Protein AF-A0A3B1B5L2-F1 (afdb_monomer_lite)

Organism: NCBI:txid652676

Sequence (49 aa):
MSQNRKAVLLLSGGLDSTTCAAIAKDQGFDVVGLSFDYGQRHTIELKAA

Structure (mmCIF, N/CA/C/O backbone):
data_AF-A0A3B1B5L2-F1
#
_entry.id   AF-A0A3B1B5L2-F1
#
loop_
_atom_site.group_PDB
_atom_site.id
_atom_site.type_symbol
_atom_site.label_atom_id
_atom_site.label_alt_id
_atom_site.label_comp_id
_atom_site.label_asym_id
_atom_site.label_entity_id
_atom_site.label_seq_id
_atom_site.pdbx_PDB_ins_code
_atom_site.Cartn_x
_atom_site.Cartn_y
_atom_site.Cartn_z
_atom_site.occupancy
_atom_site.B_iso_or_equiv
_atom_site.auth_seq_id
_atom_site.auth_comp_id
_atom_site.auth_asym_id
_atom_site.auth_atom_id
_atom_site.pdbx_PDB_model_num
ATOM 1 N N . MET A 1 1 ? -22.099 12.384 10.235 1.00 50.78 1 MET A N 1
ATOM 2 C CA . MET A 1 1 ? -21.170 11.279 9.926 1.00 50.78 1 MET A CA 1
ATOM 3 C C . MET A 1 1 ? -19.765 11.789 10.170 1.00 50.78 1 MET A C 1
ATOM 5 O O . MET A 1 1 ? -19.428 12.830 9.621 1.00 50.78 1 MET A O 1
ATOM 9 N N . SER A 1 2 ? -19.003 11.148 11.059 1.00 59.38 2 SER A N 1
ATOM 10 C CA . SER A 1 2 ? -17.584 11.473 11.240 1.00 59.38 2 SER A CA 1
ATOM 11 C C . SER A 1 2 ? -16.869 11.131 9.938 1.00 59.38 2 SER A C 1
ATOM 13 O O . SER A 1 2 ? -16.904 9.976 9.522 1.00 59.38 2 SER A O 1
ATOM 15 N N . GLN A 1 3 ? -16.310 12.125 9.252 1.00 70.19 3 GLN A N 1
ATOM 16 C CA . GLN A 1 3 ? -15.526 11.872 8.048 1.00 70.19 3 GLN A CA 1
ATOM 17 C C . GLN A 1 3 ? -14.234 11.174 8.466 1.00 70.19 3 GLN A C 1
ATOM 19 O O . GLN A 1 3 ? -13.419 11.769 9.174 1.00 70.19 3 GLN A O 1
ATOM 24 N N . ASN A 1 4 ? -14.046 9.921 8.046 1.00 78.38 4 ASN A N 1
ATOM 25 C CA . ASN A 1 4 ? -12.759 9.255 8.221 1.00 78.38 4 ASN A CA 1
ATOM 26 C C . ASN A 1 4 ? -11.681 10.074 7.505 1.00 78.38 4 ASN A C 1
ATOM 28 O O . ASN A 1 4 ? -11.860 10.521 6.369 1.00 78.38 4 ASN A O 1
ATOM 32 N N . ARG A 1 5 ? -10.556 10.294 8.188 1.00 92.94 5 ARG A N 1
ATOM 33 C CA . ARG A 1 5 ? -9.410 10.993 7.603 1.00 92.94 5 ARG A CA 1
ATOM 34 C C . ARG A 1 5 ? -8.853 10.117 6.485 1.00 92.94 5 ARG A C 1
ATOM 36 O O . ARG A 1 5 ? -8.517 8.961 6.728 1.00 92.94 5 ARG A O 1
ATOM 43 N N . LYS A 1 6 ? -8.770 10.655 5.270 1.00 94.62 6 LYS A N 1
ATOM 44 C CA . LYS A 1 6 ? -8.187 9.935 4.133 1.00 94.62 6 LYS A CA 1
ATOM 45 C C . LYS A 1 6 ? -6.666 9.949 4.221 1.00 94.62 6 LYS A C 1
ATOM 47 O O . LYS A 1 6 ? -6.085 10.984 4.545 1.00 94.62 6 LYS A O 1
ATOM 52 N N . ALA A 1 7 ? -6.039 8.825 3.899 1.00 95.44 7 ALA A N 1
ATOM 53 C CA . ALA A 1 7 ? -4.590 8.701 3.786 1.00 95.44 7 ALA A CA 1
ATOM 54 C C . ALA A 1 7 ? -4.229 8.038 2.456 1.00 95.44 7 ALA A C 1
ATOM 56 O O . ALA A 1 7 ? -4.782 6.996 2.117 1.00 95.44 7 ALA A O 1
ATOM 57 N N . VAL A 1 8 ? -3.290 8.629 1.716 1.00 95.75 8 VAL A N 1
ATOM 58 C CA . VAL A 1 8 ? -2.680 7.981 0.548 1.00 95.75 8 VAL A CA 1
ATOM 59 C C . VAL A 1 8 ? -1.402 7.300 1.011 1.00 95.75 8 VAL A C 1
ATOM 61 O O . VAL A 1 8 ? -0.549 7.949 1.616 1.00 95.75 8 VAL A O 1
ATOM 64 N N . LEU A 1 9 ? -1.279 6.004 0.740 1.00 94.62 9 LEU A N 1
ATOM 65 C CA . LEU A 1 9 ? -0.145 5.196 1.168 1.00 94.62 9 LEU A CA 1
ATOM 66 C C . LEU A 1 9 ? 0.574 4.616 -0.042 1.00 94.62 9 LEU A C 1
ATOM 68 O O . LEU A 1 9 ? -0.039 3.956 -0.878 1.00 94.62 9 LEU A O 1
ATOM 72 N N . LEU A 1 10 ? 1.882 4.857 -0.116 1.00 94.06 10 LEU A N 1
ATOM 73 C CA . LEU A 1 10 ? 2.719 4.254 -1.143 1.00 94.06 10 LEU A CA 1
ATOM 74 C C . LEU A 1 10 ? 2.986 2.795 -0.778 1.00 94.06 10 LEU A C 1
ATOM 76 O O . LEU A 1 10 ? 3.687 2.518 0.196 1.00 94.06 10 LEU A O 1
ATOM 80 N N . LEU A 1 11 ? 2.410 1.878 -1.547 1.00 92.25 11 LEU A N 1
ATOM 81 C CA . LEU A 1 11 ? 2.554 0.443 -1.347 1.00 92.25 11 LEU A CA 1
ATOM 82 C C . LEU A 1 11 ? 3.625 -0.083 -2.297 1.00 92.25 11 LEU A C 1
ATOM 84 O O . LEU A 1 11 ? 3.481 -0.055 -3.515 1.00 92.25 11 LEU A O 1
ATOM 88 N N . SER A 1 12 ? 4.734 -0.548 -1.726 1.00 88.06 12 SER A N 1
ATOM 89 C CA . SER A 1 12 ? 5.801 -1.199 -2.490 1.00 88.06 12 SER A CA 1
ATOM 90 C C . SER A 1 12 ? 5.690 -2.720 -2.464 1.00 88.06 12 SER A C 1
ATOM 92 O O . SER A 1 12 ? 6.491 -3.381 -3.105 1.00 88.06 12 SER A O 1
ATOM 94 N N . GLY A 1 13 ? 4.769 -3.288 -1.678 1.00 84.69 13 GLY A N 1
ATOM 95 C CA . GLY A 1 13 ? 4.727 -4.725 -1.380 1.00 84.69 13 GLY A CA 1
ATOM 96 C C . GLY A 1 13 ? 5.782 -5.174 -0.354 1.00 84.69 13 GLY A C 1
ATOM 97 O O . GLY A 1 13 ? 5.824 -6.343 0.020 1.00 84.69 13 GLY A O 1
ATOM 98 N N . GLY A 1 14 ? 6.625 -4.255 0.135 1.00 88.81 14 GLY A N 1
ATOM 99 C CA . GLY A 1 14 ? 7.605 -4.515 1.190 1.00 88.81 14 GLY A CA 1
ATOM 100 C C . GLY A 1 14 ? 7.020 -4.426 2.605 1.00 88.81 14 GLY A C 1
ATOM 101 O O . GLY A 1 14 ? 5.956 -3.830 2.824 1.00 88.81 14 GLY A O 1
ATOM 102 N N .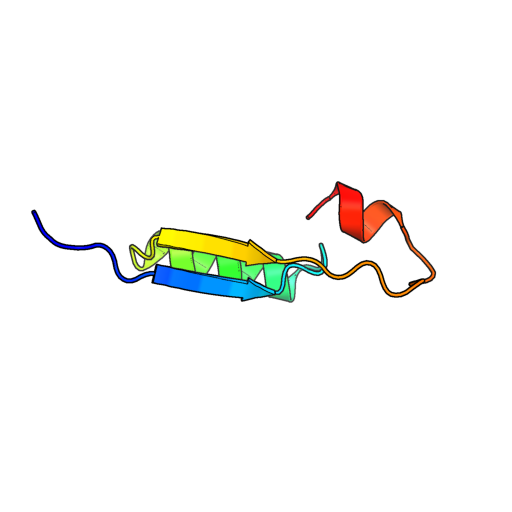 LEU A 1 15 ? 7.760 -4.967 3.580 1.00 92.44 15 LEU A N 1
ATOM 103 C CA . LEU A 1 15 ? 7.386 -5.005 5.001 1.00 92.44 15 LEU A CA 1
ATOM 104 C C . LEU A 1 15 ? 7.017 -3.622 5.553 1.00 92.44 15 LEU A C 1
ATOM 106 O O . LEU A 1 15 ? 5.977 -3.478 6.195 1.00 92.44 15 LEU A O 1
ATOM 110 N N . ASP A 1 16 ? 7.831 -2.608 5.267 1.00 94.62 16 ASP A N 1
ATOM 111 C CA . ASP A 1 16 ? 7.648 -1.260 5.811 1.00 94.62 16 ASP A CA 1
ATOM 112 C C . ASP A 1 16 ? 6.336 -0.638 5.321 1.00 94.62 16 ASP A C 1
ATOM 114 O O . ASP A 1 16 ? 5.521 -0.179 6.120 1.00 94.62 16 ASP A O 1
ATOM 118 N N . SER A 1 17 ? 6.083 -0.694 4.007 1.00 93.50 17 SER A N 1
ATOM 119 C CA . SER A 1 17 ? 4.852 -0.153 3.414 1.00 93.50 17 SER A CA 1
ATOM 120 C C . SER A 1 17 ? 3.596 -0.873 3.920 1.00 93.50 17 SER A C 1
ATOM 122 O O . SER A 1 17 ? 2.587 -0.232 4.217 1.00 93.50 17 SER A O 1
ATOM 124 N N . THR A 1 18 ? 3.690 -2.190 4.126 1.00 93.75 18 THR A N 1
ATOM 125 C CA . THR A 1 18 ? 2.598 -3.020 4.657 1.00 93.75 18 THR A CA 1
ATOM 126 C C . THR A 1 18 ? 2.334 -2.719 6.135 1.00 93.75 18 THR A C 1
ATOM 128 O O . THR A 1 18 ? 1.184 -2.613 6.562 1.00 93.75 18 THR A O 1
ATOM 131 N N . THR A 1 19 ? 3.393 -2.516 6.920 1.00 96.50 19 THR A N 1
ATOM 132 C CA . THR A 1 19 ? 3.294 -2.160 8.342 1.00 96.50 19 THR A CA 1
AT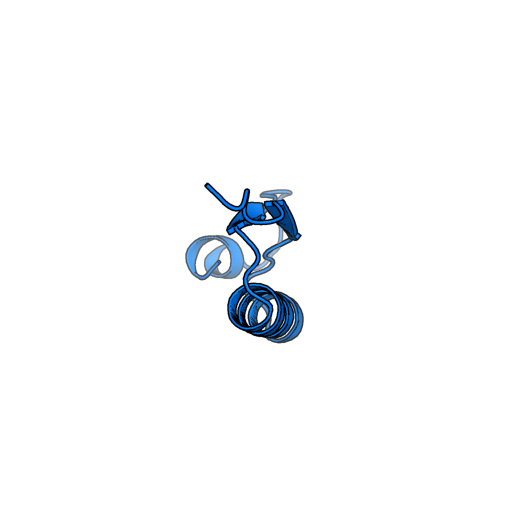OM 133 C C . THR A 1 19 ? 2.660 -0.782 8.511 1.00 96.50 19 THR A C 1
ATOM 135 O O . THR A 1 19 ? 1.740 -0.618 9.312 1.00 96.50 19 THR A O 1
ATOM 138 N N . CYS A 1 20 ? 3.067 0.197 7.700 1.00 96.56 20 CYS A N 1
ATOM 139 C CA . CYS A 1 20 ? 2.445 1.519 7.674 1.00 96.56 20 CYS A CA 1
ATOM 140 C C . CYS A 1 20 ? 0.953 1.454 7.306 1.00 96.56 20 CYS A C 1
ATOM 142 O O . CYS A 1 20 ? 0.148 2.144 7.933 1.00 96.56 20 CYS A O 1
ATOM 144 N N . ALA A 1 21 ? 0.562 0.606 6.345 1.00 95.06 21 ALA A N 1
ATOM 145 C CA . ALA A 1 21 ? -0.845 0.398 5.994 1.00 95.06 21 ALA A CA 1
ATOM 146 C C . ALA A 1 21 ? -1.655 -0.158 7.175 1.00 95.06 21 ALA A C 1
ATOM 148 O O . ALA A 1 21 ? -2.748 0.335 7.460 1.00 95.06 21 ALA A O 1
ATOM 149 N N . ALA A 1 22 ? -1.108 -1.150 7.888 1.00 95.56 22 ALA A N 1
ATOM 150 C CA . ALA A 1 22 ? -1.745 -1.731 9.067 1.00 95.56 22 ALA A CA 1
ATOM 151 C C . ALA A 1 2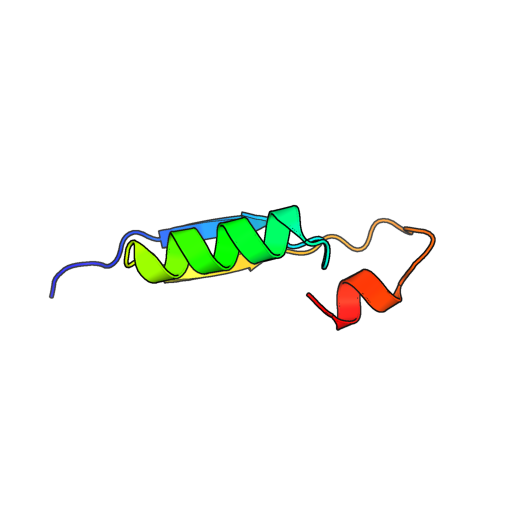2 ? -1.934 -0.690 10.182 1.00 95.56 22 ALA A C 1
ATOM 153 O O . ALA A 1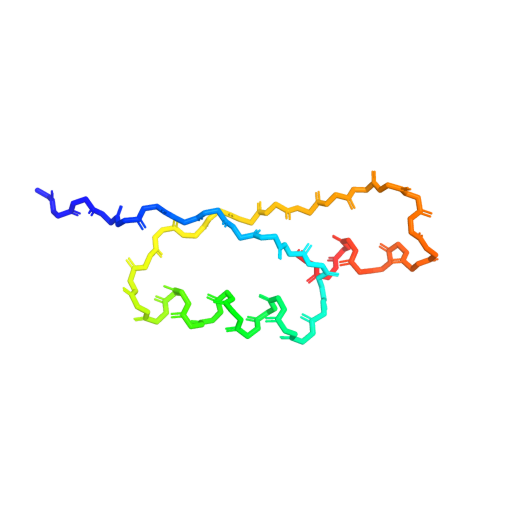 22 ? -3.035 -0.558 10.714 1.00 95.56 22 ALA A O 1
ATOM 154 N N . ILE A 1 23 ? -0.897 0.101 10.473 1.00 97.06 23 ILE A N 1
ATOM 155 C CA . ILE A 1 23 ? -0.943 1.175 11.477 1.00 97.06 23 ILE A CA 1
ATOM 156 C C . ILE A 1 23 ? -1.973 2.247 11.093 1.00 97.06 23 ILE A C 1
ATOM 158 O O . ILE A 1 23 ? -2.765 2.671 11.931 1.00 97.06 23 ILE A O 1
ATOM 162 N N . ALA A 1 24 ? -2.000 2.688 9.832 1.00 95.56 24 ALA A N 1
ATOM 163 C CA . ALA A 1 24 ? -2.959 3.694 9.376 1.00 95.56 24 ALA A CA 1
ATOM 164 C C . ALA A 1 24 ? -4.406 3.187 9.482 1.00 95.56 24 ALA A C 1
ATOM 166 O O . ALA A 1 24 ? -5.303 3.922 9.901 1.00 95.56 24 ALA A O 1
ATOM 167 N N . LYS A 1 25 ? -4.636 1.912 9.159 1.00 94.38 25 LYS A N 1
ATOM 168 C CA . LYS A 1 25 ? -5.950 1.285 9.301 1.00 94.38 25 LYS A CA 1
ATOM 169 C C . LYS A 1 25 ? -6.382 1.187 10.768 1.00 94.38 25 LYS A C 1
ATOM 171 O O . LYS A 1 25 ? -7.527 1.510 11.071 1.00 94.38 25 LYS A O 1
ATOM 176 N N . ASP A 1 26 ? -5.472 0.806 11.666 1.00 96.56 26 ASP A N 1
ATOM 177 C CA . ASP A 1 26 ? -5.712 0.757 13.118 1.00 96.56 26 ASP A CA 1
ATOM 178 C C . ASP A 1 26 ? -6.051 2.143 13.700 1.00 96.56 26 ASP A C 1
ATOM 180 O O . ASP A 1 26 ? -6.966 2.291 14.505 1.00 96.56 26 ASP A O 1
ATOM 184 N N . GLN A 1 27 ? -5.416 3.200 13.186 1.00 95.75 27 GLN A N 1
ATOM 185 C CA . GLN A 1 27 ? -5.707 4.592 13.552 1.00 95.75 27 GLN A CA 1
ATOM 186 C C . GLN A 1 27 ? -7.000 5.164 12.928 1.00 95.75 27 GLN A C 1
ATOM 188 O O . GLN A 1 27 ? -7.292 6.356 13.091 1.00 95.75 27 GLN A O 1
ATOM 193 N N . GLY A 1 28 ? -7.774 4.348 12.205 1.00 95.00 28 GLY A N 1
ATOM 194 C CA . GLY A 1 28 ? -9.073 4.724 11.642 1.00 95.00 28 GLY A CA 1
ATOM 195 C C . GLY A 1 28 ? -9.004 5.571 10.368 1.00 95.00 28 GLY A C 1
ATOM 196 O O . GLY A 1 28 ? -9.954 6.300 10.069 1.00 95.00 28 GLY A O 1
ATOM 197 N N . PHE A 1 29 ? -7.898 5.519 9.621 1.00 96.38 29 PHE A N 1
ATOM 198 C CA . PHE A 1 29 ? -7.818 6.187 8.323 1.00 96.38 29 PHE A CA 1
ATOM 199 C C . PHE A 1 29 ? -8.561 5.405 7.233 1.00 96.38 29 PHE A C 1
ATOM 201 O O . PHE A 1 29 ? -8.552 4.174 7.197 1.00 96.38 29 PHE A O 1
ATOM 208 N N . ASP A 1 30 ? -9.159 6.143 6.300 1.00 95.31 30 ASP A N 1
ATOM 209 C CA . ASP A 1 30 ? -9.610 5.614 5.012 1.00 95.31 30 ASP A CA 1
ATOM 210 C C . ASP A 1 30 ? -8.401 5.579 4.063 1.00 95.31 30 ASP A C 1
ATOM 212 O O . ASP A 1 30 ? -7.982 6.610 3.524 1.00 95.31 30 ASP A O 1
ATOM 216 N N . VAL A 1 31 ? -7.759 4.411 3.977 1.00 94.88 31 VAL A N 1
ATOM 217 C CA . VAL A 1 31 ? -6.474 4.229 3.291 1.00 94.88 31 VAL A CA 1
ATOM 218 C C . VAL A 1 31 ? -6.692 3.945 1.807 1.00 94.88 31 VAL A C 1
ATOM 220 O O . VAL A 1 31 ? -7.342 2.970 1.436 1.00 94.88 31 VAL A O 1
ATOM 223 N N . VAL A 1 32 ? -6.065 4.759 0.961 1.00 95.38 32 VAL A N 1
ATOM 224 C CA . VAL A 1 32 ? -5.960 4.553 -0.485 1.00 95.38 32 VAL A CA 1
ATOM 225 C C . VAL A 1 32 ? -4.527 4.141 -0.809 1.00 95.38 32 VAL A C 1
ATOM 227 O O . VAL A 1 32 ? -3.595 4.927 -0.634 1.00 95.38 32 VAL A O 1
ATOM 230 N N . GLY A 1 33 ? -4.351 2.904 -1.269 1.00 93.88 33 GLY A N 1
ATOM 231 C CA . GLY A 1 33 ? -3.060 2.391 -1.724 1.00 93.88 33 GLY A CA 1
ATOM 232 C C . GLY A 1 33 ? -2.679 2.931 -3.103 1.00 93.88 33 GLY A C 1
ATOM 233 O O . GLY A 1 33 ? -3.523 3.019 -3.994 1.00 93.88 33 GLY A O 1
ATOM 234 N N . LEU A 1 34 ? -1.406 3.283 -3.279 1.00 93.31 34 LEU A N 1
ATOM 235 C CA . LEU A 1 34 ? -0.820 3.673 -4.557 1.00 93.31 34 LEU A CA 1
ATOM 236 C C . LEU A 1 34 ? 0.511 2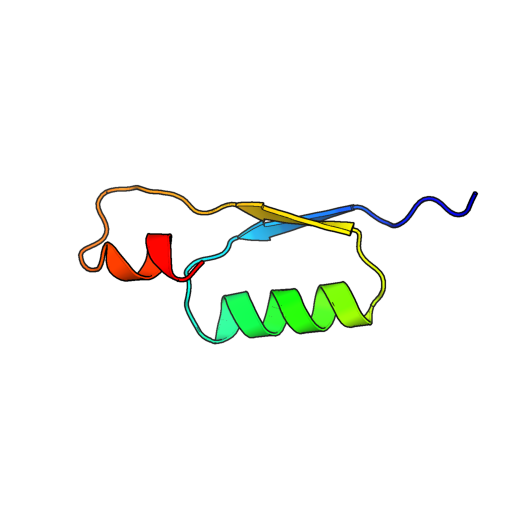.948 -4.755 1.00 93.31 34 LEU A C 1
ATOM 238 O O . LEU A 1 34 ? 1.442 3.126 -3.971 1.00 93.31 34 LEU A O 1
ATOM 242 N N . SER A 1 35 ? 0.612 2.195 -5.842 1.00 90.44 35 SER A N 1
ATOM 243 C CA . SER A 1 35 ? 1.834 1.503 -6.251 1.00 90.44 35 SER A CA 1
ATOM 244 C C . SER A 1 35 ? 2.271 2.039 -7.609 1.00 90.44 35 SER A C 1
ATOM 246 O O . SER A 1 35 ? 1.439 2.262 -8.489 1.00 90.44 35 SER A O 1
ATOM 248 N N . PHE A 1 36 ? 3.573 2.253 -7.790 1.00 88.12 36 PHE A N 1
ATOM 249 C CA . PHE A 1 36 ? 4.134 2.711 -9.060 1.00 88.12 36 PHE A CA 1
ATOM 250 C C . PHE A 1 36 ? 4.789 1.549 -9.795 1.00 88.12 36 PHE A C 1
ATOM 252 O O . PHE A 1 36 ? 5.691 0.905 -9.258 1.00 88.12 36 PHE A O 1
ATOM 259 N N . ASP A 1 37 ? 4.377 1.325 -11.038 1.00 87.38 37 ASP A N 1
ATOM 260 C CA . ASP A 1 37 ? 5.140 0.523 -11.990 1.00 87.38 37 ASP A CA 1
ATOM 261 C C . ASP A 1 37 ? 6.117 1.441 -12.732 1.00 87.38 37 ASP A C 1
ATOM 263 O O . ASP A 1 37 ? 5.720 2.236 -13.583 1.00 87.38 37 ASP A O 1
ATOM 267 N N . TYR A 1 38 ? 7.390 1.389 -12.346 1.00 85.88 38 TYR A N 1
ATOM 268 C CA . TYR A 1 38 ? 8.470 2.192 -12.925 1.00 85.88 38 TYR A CA 1
ATOM 269 C C . TYR A 1 38 ? 9.568 1.317 -13.551 1.00 85.88 38 TYR A C 1
ATOM 271 O O . TYR A 1 38 ? 10.682 1.787 -13.784 1.00 85.88 38 TYR A O 1
ATOM 279 N N . GLY A 1 39 ? 9.269 0.042 -13.831 1.00 85.38 39 GLY A N 1
ATOM 280 C CA . GLY A 1 39 ? 10.236 -0.914 -14.376 1.00 85.38 39 GLY A CA 1
ATOM 281 C C . GLY A 1 39 ? 11.157 -1.542 -13.323 1.00 85.38 39 GLY A C 1
ATOM 282 O O . GLY A 1 39 ? 12.291 -1.915 -13.631 1.00 85.38 39 GLY A O 1
ATOM 283 N N . GLN A 1 40 ? 10.698 -1.654 -12.074 1.00 84.00 40 GLN A N 1
ATOM 284 C CA . GLN A 1 40 ? 11.418 -2.365 -11.016 1.00 84.00 40 GLN A CA 1
ATOM 285 C C . GLN A 1 40 ? 11.715 -3.828 -11.388 1.00 84.00 40 GLN A C 1
ATOM 287 O O . GLN A 1 40 ? 10.931 -4.500 -12.057 1.00 84.00 40 GLN A O 1
ATOM 292 N N . ARG A 1 41 ? 12.850 -4.353 -10.897 1.00 80.75 41 ARG A N 1
ATOM 293 C CA . ARG A 1 41 ? 13.313 -5.727 -11.179 1.00 80.75 41 ARG A CA 1
ATOM 294 C C . ARG A 1 41 ? 12.312 -6.811 -10.772 1.00 80.75 41 ARG A C 1
ATOM 296 O O . ARG A 1 41 ? 12.223 -7.828 -11.454 1.00 80.75 41 ARG A O 1
ATOM 303 N N . HIS A 1 42 ? 11.596 -6.620 -9.666 1.00 77.19 42 HIS A N 1
ATOM 304 C CA . HIS A 1 42 ? 10.667 -7.610 -9.127 1.00 77.19 42 HIS A CA 1
ATOM 305 C C . HIS A 1 42 ? 9.225 -7.152 -9.333 1.00 77.19 42 HIS A C 1
ATOM 307 O O . HIS A 1 42 ? 8.604 -6.551 -8.466 1.00 77.19 42 HIS A O 1
ATOM 313 N N . THR A 1 43 ? 8.643 -7.503 -10.476 1.00 74.19 43 THR A N 1
ATOM 314 C CA . THR A 1 43 ? 7.232 -7.202 -10.779 1.00 74.19 43 THR A CA 1
ATOM 315 C C . THR A 1 43 ? 6.244 -7.897 -9.836 1.00 74.19 43 THR A C 1
ATOM 317 O O . THR A 1 43 ? 5.067 -7.549 -9.811 1.00 74.19 43 THR A O 1
ATOM 320 N N . ILE A 1 44 ? 6.688 -8.900 -9.066 1.00 75.88 44 ILE A N 1
ATOM 321 C CA . ILE A 1 44 ? 5.850 -9.578 -8.068 1.00 75.88 44 ILE A CA 1
ATOM 322 C C . ILE A 1 44 ? 5.441 -8.644 -6.925 1.00 75.88 44 ILE A C 1
ATOM 324 O O . ILE A 1 44 ? 4.355 -8.800 -6.379 1.00 75.88 44 ILE A O 1
ATOM 328 N N . GLU A 1 45 ? 6.260 -7.637 -6.627 1.00 71.25 45 GLU A N 1
ATOM 329 C CA . GLU A 1 45 ? 5.999 -6.637 -5.591 1.00 71.25 45 GLU A CA 1
ATOM 330 C C . GLU A 1 45 ? 4.741 -5.814 -5.908 1.00 71.25 45 GLU A C 1
ATOM 332 O O . GLU A 1 45 ? 3.926 -5.570 -5.026 1.00 71.25 45 GLU A O 1
ATOM 337 N N . LEU A 1 46 ? 4.501 -5.502 -7.189 1.00 73.50 46 LEU A N 1
ATOM 338 C CA . LEU A 1 46 ? 3.275 -4.829 -7.641 1.00 73.50 46 LEU A CA 1
ATOM 339 C C . LEU A 1 46 ? 2.018 -5.683 -7.490 1.00 73.50 46 LEU A C 1
ATOM 341 O O . LEU A 1 46 ? 0.937 -5.141 -7.304 1.00 73.50 46 LEU A O 1
ATOM 345 N N . LYS A 1 47 ? 2.145 -7.009 -7.619 1.00 74.25 47 LYS A N 1
ATOM 346 C CA . LYS A 1 47 ? 1.013 -7.940 -7.486 1.00 74.25 47 LYS A CA 1
ATOM 347 C C . LYS A 1 47 ? 0.678 -8.256 -6.031 1.00 74.25 47 LYS A C 1
ATOM 349 O O . LYS A 1 47 ? -0.436 -8.687 -5.759 1.00 74.25 47 LYS A O 1
ATOM 354 N N . ALA A 1 48 ? 1.662 -8.142 -5.145 1.00 71.44 48 ALA A N 1
ATOM 355 C CA . ALA A 1 48 ? 1.506 -8.386 -3.716 1.00 71.44 48 ALA A CA 1
ATOM 356 C C . ALA A 1 48 ? 1.003 -7.150 -2.949 1.00 71.44 48 ALA A C 1
ATOM 358 O O . 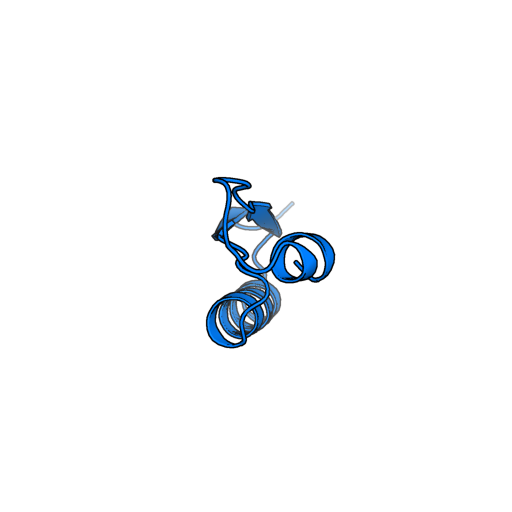ALA A 1 48 ? 0.556 -7.297 -1.812 1.00 71.44 48 ALA A O 1
ATOM 359 N N . ALA A 1 49 ? 1.130 -5.966 -3.556 1.00 69.31 49 ALA A N 1
ATOM 360 C CA . ALA A 1 49 ? 0.683 -4.682 -3.027 1.00 69.31 49 ALA A CA 1
ATOM 361 C C . ALA A 1 49 ? -0.837 -4.471 -3.121 1.00 69.31 49 ALA A C 1
ATOM 363 O O . ALA A 1 49 ? -1.499 -5.141 -3.946 1.00 69.31 49 ALA A O 1
#

Secondary structure (DSSP, 8-state):
---PPEEEEE--SSHHHHHHHHHHHHTT-EEEEE---S--S-THHHHH-

Radius of gyration: 12.32 Å; chains: 1; bounding box: 34×21×28 Å

InterPro domains:
  IPR014729 Rossmann-like alpha/beta/alpha sandwich fold [G3DSA:3.40.50.620] (2-49)
  IPR018317 Queuosine biosynthesis protein QueC [PF06508] (6-49)
  IPR018317 Queuosine biosynthesis protein QueC [PTHR42914] (1-49)

Foldseek 3Di:
DPDAAEDEFEQQLDPVSVVVVVVCVVVRHPYDYDYDDPPDPDCVSVVND

pLDDT: mean 87.15, std 10.83, range [50.78, 97.06]